Protein AF-A0AAP3YFH3-F1 (afdb_monomer_lite)

Structure (mmCIF, N/CA/C/O backbone):
data_AF-A0AAP3YFH3-F1
#
_entry.id   AF-A0AAP3YFH3-F1
#
loop_
_atom_site.group_PDB
_atom_site.id
_atom_site.type_symbol
_atom_site.label_atom_id
_atom_site.label_alt_id
_atom_site.label_comp_id
_atom_site.label_asym_id
_atom_site.label_entity_id
_atom_site.label_seq_id
_atom_site.pdbx_PDB_ins_code
_atom_site.Cartn_x
_atom_site.Cartn_y
_atom_site.Cartn_z
_atom_site.occupancy
_atom_site.B_iso_or_equiv
_atom_site.auth_seq_id
_atom_site.auth_comp_id
_atom_site.auth_asym_id
_atom_site.auth_atom_id
_atom_site.pdbx_PDB_model_num
ATOM 1 N N . MET A 1 1 ? -14.219 3.266 0.571 1.00 81.50 1 MET A N 1
ATOM 2 C CA . MET A 1 1 ? -13.455 2.072 0.169 1.00 81.50 1 MET A CA 1
ATOM 3 C C . MET A 1 1 ? -12.601 1.623 1.336 1.00 81.50 1 MET A C 1
ATOM 5 O O . MET A 1 1 ? -12.032 2.467 2.030 1.00 81.50 1 MET A O 1
ATOM 9 N N . THR A 1 2 ? -12.544 0.318 1.560 1.00 83.81 2 THR A N 1
ATOM 10 C CA . THR A 1 2 ? -11.673 -0.303 2.558 1.00 83.81 2 THR A CA 1
ATOM 11 C C . THR A 1 2 ? -10.253 -0.480 2.012 1.00 83.81 2 THR A C 1
ATOM 13 O O . THR A 1 2 ? -10.029 -0.531 0.804 1.00 83.81 2 THR A O 1
ATOM 16 N N . VAL A 1 3 ? -9.263 -0.581 2.899 1.00 79.06 3 VAL A N 1
ATOM 17 C CA . VAL A 1 3 ? -7.869 -0.866 2.508 1.00 79.06 3 VAL A CA 1
ATOM 18 C C . VAL A 1 3 ? -7.741 -2.214 1.780 1.00 79.06 3 VAL A C 1
ATOM 20 O O . VAL A 1 3 ? -6.890 -2.337 0.906 1.00 79.06 3 VAL A O 1
ATOM 23 N N . ALA A 1 4 ? -8.594 -3.197 2.088 1.00 81.88 4 ALA A N 1
ATOM 24 C CA . ALA A 1 4 ? -8.609 -4.488 1.398 1.00 81.88 4 ALA A CA 1
ATOM 25 C C . ALA A 1 4 ? -9.037 -4.343 -0.073 1.00 81.88 4 ALA A C 1
ATOM 27 O O . ALA A 1 4 ? -8.278 -4.721 -0.962 1.00 81.88 4 ALA A O 1
ATOM 28 N N . GLU A 1 5 ? -10.177 -3.690 -0.321 1.00 83.19 5 GLU A N 1
ATOM 29 C CA . GLU A 1 5 ? -10.669 -3.369 -1.673 1.00 83.19 5 GLU A CA 1
ATOM 30 C C . GLU A 1 5 ? -9.653 -2.532 -2.466 1.00 83.19 5 GLU A C 1
ATOM 32 O O . GLU A 1 5 ? -9.426 -2.759 -3.653 1.00 83.19 5 GLU A O 1
ATOM 37 N N . ALA A 1 6 ? -8.987 -1.577 -1.805 1.00 82.38 6 ALA A N 1
ATOM 38 C CA . ALA A 1 6 ? -7.941 -0.775 -2.435 1.00 82.38 6 ALA A CA 1
ATOM 39 C C . ALA A 1 6 ? -6.758 -1.634 -2.912 1.00 82.38 6 ALA A C 1
ATOM 41 O O . ALA A 1 6 ? -6.179 -1.350 -3.959 1.00 82.38 6 ALA A O 1
ATOM 42 N N . GLY A 1 7 ? -6.400 -2.682 -2.164 1.00 82.06 7 GLY A N 1
ATOM 43 C CA . GLY A 1 7 ? -5.342 -3.623 -2.539 1.00 82.06 7 GLY A CA 1
ATOM 44 C C . GLY A 1 7 ? -5.661 -4.419 -3.785 1.00 82.06 7 GLY A C 1
ATOM 45 O O . GLY A 1 7 ? -4.805 -4.545 -4.660 1.00 82.06 7 GLY A O 1
ATOM 46 N N . GLU A 1 8 ? -6.895 -4.907 -3.871 1.00 83.88 8 GLU A N 1
ATOM 47 C CA . GLU A 1 8 ? -7.397 -5.631 -5.037 1.00 83.88 8 GLU A CA 1
ATOM 48 C C . GLU A 1 8 ? -7.405 -4.724 -6.272 1.00 83.88 8 GLU A C 1
ATOM 50 O O . GLU A 1 8 ? -6.880 -5.099 -7.318 1.00 83.88 8 GLU A O 1
ATOM 55 N N . LEU A 1 9 ? -7.873 -3.479 -6.132 1.00 82.75 9 LEU A N 1
ATOM 56 C CA . LEU A 1 9 ? -7.920 -2.509 -7.231 1.00 82.75 9 LEU A CA 1
ATOM 57 C C . LEU A 1 9 ? -6.529 -2.108 -7.758 1.00 82.75 9 LEU A C 1
ATOM 59 O O . LEU A 1 9 ? -6.353 -1.812 -8.947 1.00 82.75 9 LEU A O 1
ATO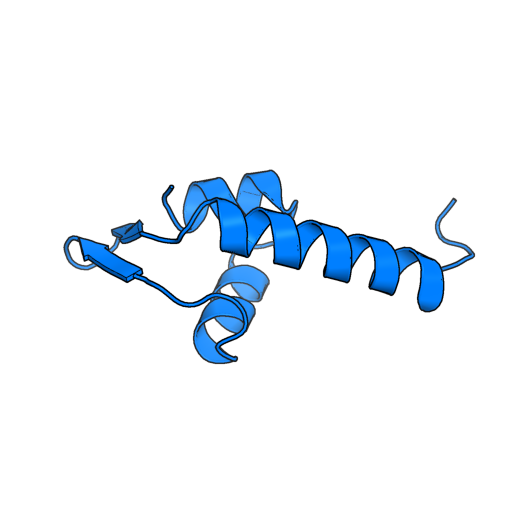M 63 N N . LEU A 1 10 ? -5.550 -2.046 -6.853 1.00 81.25 10 LEU A N 1
ATOM 64 C CA . LEU A 1 10 ? -4.151 -1.733 -7.147 1.00 81.25 10 LEU A CA 1
ATOM 65 C C . LEU A 1 10 ? -3.356 -2.973 -7.598 1.00 81.25 10 LEU A C 1
ATOM 67 O O . LEU A 1 10 ? -2.234 -2.822 -8.087 1.00 81.25 10 LEU A O 1
ATOM 71 N N . GLY A 1 11 ? -3.904 -4.182 -7.433 1.00 81.12 11 GLY A N 1
ATOM 72 C CA . GLY A 1 11 ? -3.210 -5.440 -7.709 1.00 81.12 11 GLY A CA 1
ATOM 73 C C . GLY A 1 11 ? -1.936 -5.602 -6.875 1.00 81.12 11 GLY A C 1
ATOM 74 O O . GLY A 1 11 ? -0.903 -6.030 -7.391 1.00 81.12 11 GLY A O 1
ATOM 75 N N . VAL A 1 12 ? -1.962 -5.180 -5.608 1.00 81.69 12 VAL A N 1
ATOM 76 C CA . VAL A 1 12 ? -0.800 -5.223 -4.707 1.00 81.69 12 VAL A CA 1
ATOM 77 C C . VAL A 1 12 ? -1.036 -6.175 -3.540 1.00 81.69 12 VAL A C 1
ATOM 79 O O . VAL A 1 12 ? -2.125 -6.262 -2.979 1.00 81.69 12 VAL A O 1
ATOM 82 N N . THR A 1 13 ? 0.023 -6.861 -3.120 1.00 83.12 13 THR A N 1
ATOM 83 C CA . THR A 1 13 ? -0.007 -7.758 -1.960 1.00 83.12 13 THR A CA 1
ATOM 84 C C . THR A 1 13 ? -0.344 -6.997 -0.674 1.00 83.12 13 THR A C 1
ATOM 86 O O . THR A 1 13 ? 0.042 -5.837 -0.504 1.00 83.12 13 THR A O 1
ATOM 89 N N . ARG A 1 14 ? -0.964 -7.679 0.300 1.00 79.50 14 ARG A N 1
ATOM 90 C CA . ARG A 1 14 ? -1.255 -7.135 1.644 1.00 79.50 14 ARG A CA 1
ATOM 91 C C . ARG A 1 14 ? -0.036 -6.507 2.330 1.00 79.50 14 ARG A C 1
ATOM 93 O O . ARG A 1 14 ? -0.162 -5.459 2.956 1.00 79.50 14 ARG A O 1
ATOM 100 N N . GLN A 1 15 ? 1.148 -7.104 2.171 1.00 81.75 15 GLN A N 1
ATOM 101 C CA . GLN A 1 15 ? 2.400 -6.539 2.690 1.00 81.75 15 GLN A CA 1
ATOM 102 C C . GLN A 1 15 ? 2.678 -5.154 2.102 1.00 81.75 15 GLN A C 1
ATOM 104 O O . GLN A 1 15 ? 2.927 -4.211 2.846 1.00 81.75 15 GLN A O 1
ATOM 109 N N . ARG A 1 16 ? 2.556 -5.009 0.776 1.00 82.06 16 ARG A N 1
ATOM 110 C CA . ARG A 1 16 ? 2.790 -3.746 0.071 1.00 82.06 16 ARG A CA 1
ATOM 111 C C . ARG A 1 16 ? 1.736 -2.697 0.405 1.00 82.06 16 ARG A C 1
ATOM 113 O O . ARG A 1 16 ? 2.084 -1.532 0.554 1.00 82.06 16 ARG A O 1
ATOM 120 N N . LEU A 1 17 ? 0.481 -3.101 0.594 1.00 82.56 17 LEU A N 1
ATOM 121 C CA . LEU A 1 17 ? -0.560 -2.244 1.168 1.00 82.56 17 LEU A CA 1
ATOM 122 C C . LEU A 1 17 ? -0.158 -1.701 2.540 1.00 82.56 17 LEU A C 1
ATOM 124 O O . LEU A 1 17 ? -0.238 -0.495 2.762 1.00 82.56 17 LEU A O 1
ATOM 128 N N . SER A 1 18 ? 0.319 -2.566 3.441 1.00 80.12 18 SER A N 1
ATOM 129 C CA . SER A 1 18 ? 0.807 -2.134 4.752 1.00 80.12 18 SER A CA 1
ATOM 130 C C . SER A 1 18 ? 1.964 -1.149 4.607 1.00 80.12 18 SER A C 1
ATOM 132 O O . SER A 1 18 ? 1.976 -0.128 5.284 1.00 80.12 18 SER A O 1
ATOM 134 N N . THR A 1 19 ? 2.901 -1.392 3.685 1.00 84.00 19 THR A N 1
ATOM 135 C CA . THR A 1 19 ? 3.995 -0.451 3.413 1.00 84.00 19 THR A CA 1
ATOM 136 C C . THR A 1 19 ? 3.481 0.879 2.866 1.00 84.00 19 THR A C 1
ATOM 138 O O . THR A 1 19 ? 4.006 1.924 3.227 1.00 84.00 19 THR A O 1
ATOM 141 N N . LEU A 1 20 ? 2.454 0.879 2.012 1.00 82.19 20 LEU A N 1
ATOM 142 C CA . LEU A 1 20 ? 1.843 2.095 1.465 1.00 82.19 20 LEU A CA 1
ATOM 143 C C . LEU A 1 20 ? 1.143 2.926 2.546 1.00 82.19 20 LEU A C 1
ATOM 145 O O . LEU A 1 20 ? 1.235 4.152 2.522 1.00 82.19 20 LEU A O 1
ATOM 149 N N . VAL A 1 21 ? 0.499 2.268 3.511 1.00 82.62 21 VAL A N 1
ATOM 150 C CA . VAL A 1 21 ? -0.104 2.930 4.675 1.00 82.62 21 VAL A CA 1
ATOM 151 C C . VAL A 1 21 ? 0.977 3.487 5.604 1.00 82.62 21 VAL A C 1
ATOM 153 O O . VAL A 1 21 ? 0.930 4.666 5.945 1.00 82.62 21 VAL A O 1
ATOM 156 N N . THR A 1 22 ? 1.989 2.689 5.962 1.00 81.19 22 THR A N 1
ATOM 157 C CA . THR A 1 22 ? 3.080 3.124 6.855 1.00 81.19 22 THR A CA 1
ATOM 158 C C . THR A 1 22 ? 3.956 4.208 6.224 1.00 81.19 22 THR A C 1
ATOM 160 O O . THR A 1 22 ? 4.377 5.130 6.910 1.00 81.19 22 THR A O 1
ATOM 163 N N . SER A 1 23 ? 4.196 4.151 4.910 1.00 82.19 23 SER A N 1
ATOM 164 C CA . SER A 1 23 ? 4.940 5.189 4.177 1.00 82.19 23 SER A CA 1
ATOM 165 C C . SER A 1 23 ? 4.135 6.470 3.937 1.00 82.19 23 SER A C 1
ATOM 167 O O . SER A 1 23 ? 4.658 7.416 3.356 1.00 82.19 23 SER A O 1
ATOM 169 N N . GLY A 1 24 ? 2.857 6.513 4.332 1.00 78.31 24 GLY A N 1
ATOM 170 C CA . GLY A 1 24 ? 1.990 7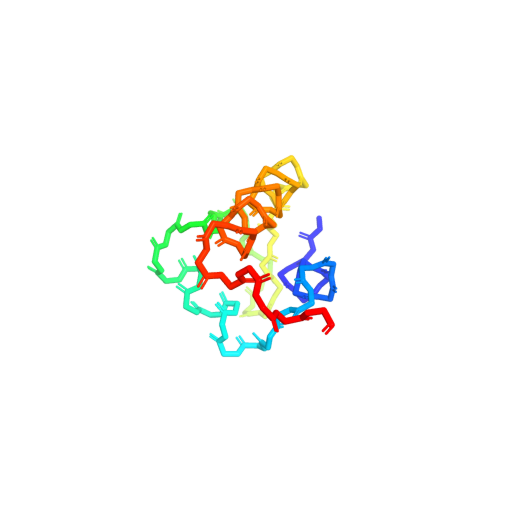.682 4.170 1.00 78.31 24 GLY A CA 1
ATOM 171 C C . GLY A 1 24 ? 1.525 7.945 2.734 1.00 78.31 24 GLY A C 1
ATOM 172 O O . GLY A 1 24 ? 0.756 8.882 2.512 1.00 78.31 24 GLY A O 1
ATOM 173 N N . LYS A 1 25 ? 1.927 7.107 1.766 1.00 78.69 25 LYS A N 1
ATOM 174 C CA . LYS A 1 25 ? 1.446 7.160 0.375 1.00 78.69 25 LYS A CA 1
ATOM 175 C C . LYS A 1 25 ? -0.027 6.791 0.253 1.00 78.69 25 LYS A C 1
ATOM 177 O O . LYS A 1 25 ? -0.694 7.234 -0.670 1.00 78.69 25 LYS A O 1
ATOM 182 N N . LEU A 1 26 ? -0.548 5.999 1.186 1.00 81.19 26 LEU A N 1
ATOM 183 C CA . LEU A 1 26 ? -1.971 5.735 1.327 1.00 81.19 26 LEU A CA 1
ATOM 184 C C . LEU A 1 26 ? -2.441 6.290 2.670 1.00 81.19 26 LEU A C 1
ATOM 186 O O . LEU A 1 26 ? -2.233 5.673 3.711 1.00 81.19 26 LEU A O 1
ATOM 190 N N . LYS A 1 27 ? -3.073 7.468 2.647 1.00 80.56 27 LYS A N 1
ATOM 191 C CA . LYS A 1 27 ? -3.570 8.11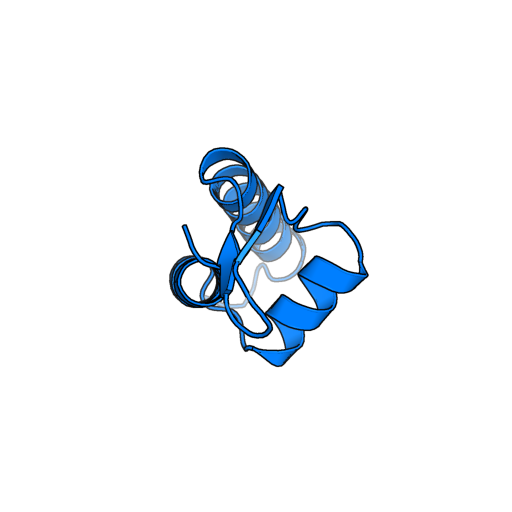8 3.861 1.00 80.56 27 LYS A CA 1
ATOM 192 C C . LYS A 1 27 ? -4.909 7.513 4.286 1.00 80.56 27 LYS A C 1
ATOM 194 O O . LYS A 1 27 ? -5.889 7.653 3.546 1.00 80.56 27 LYS A O 1
ATOM 199 N N . PRO A 1 28 ? -4.978 6.858 5.456 1.00 81.94 28 PRO A N 1
ATOM 200 C CA . PRO A 1 28 ? -6.242 6.402 6.001 1.00 81.94 28 PRO A CA 1
ATOM 201 C C . PRO A 1 28 ? -7.054 7.607 6.480 1.00 81.94 28 PRO A C 1
ATOM 203 O O . PRO A 1 28 ? -6.545 8.455 7.205 1.00 81.94 28 PRO A O 1
ATOM 206 N N . VAL A 1 29 ? -8.319 7.683 6.074 1.00 82.25 29 VAL A N 1
ATOM 207 C CA . VAL A 1 29 ? -9.231 8.759 6.495 1.00 82.25 29 VAL A CA 1
ATOM 208 C C . VAL A 1 29 ? -9.898 8.424 7.811 1.00 82.25 29 VAL A C 1
ATOM 210 O O . VAL A 1 29 ? -10.088 9.288 8.660 1.00 82.25 29 VAL A O 1
ATOM 213 N N . LYS A 1 30 ? -10.267 7.158 7.992 1.00 78.06 30 LYS A N 1
ATOM 214 C CA . LYS A 1 30 ? -10.951 6.721 9.201 1.00 78.06 30 LYS A CA 1
ATOM 215 C C . LYS A 1 30 ? -10.626 5.270 9.481 1.00 78.06 30 LYS A C 1
ATOM 217 O O . LYS A 1 30 ? -10.648 4.445 8.573 1.00 78.06 30 LYS A O 1
ATOM 222 N N . LYS A 1 31 ? -10.355 4.953 10.740 1.00 79.88 31 LYS A N 1
ATOM 223 C CA . LYS A 1 31 ? -10.332 3.572 11.218 1.00 79.88 31 LYS A CA 1
ATOM 224 C C . LYS A 1 31 ? -11.700 3.262 11.818 1.00 79.88 31 LYS A C 1
ATOM 226 O O . LYS A 1 31 ? -12.215 4.039 12.618 1.00 79.88 31 LYS A O 1
ATOM 231 N N . VAL A 1 32 ? -12.307 2.172 11.374 1.00 78.56 32 VAL A N 1
ATOM 232 C CA . VAL A 1 32 ? -13.578 1.638 11.860 1.00 78.56 32 VAL A CA 1
ATOM 233 C C . VAL A 1 32 ? -13.257 0.319 12.563 1.00 78.56 32 VAL A C 1
ATOM 235 O O . VAL A 1 32 ? -12.985 -0.700 11.927 1.00 78.56 32 VAL A O 1
ATOM 238 N N . GLY A 1 33 ? -13.215 0.368 13.896 1.00 73.44 33 GLY A N 1
ATOM 239 C CA . GLY A 1 33 ? -12.738 -0.740 14.727 1.00 73.44 33 GLY A CA 1
ATOM 240 C C . GLY A 1 33 ? -11.245 -1.038 14.534 1.00 73.44 33 GLY A C 1
ATOM 241 O O . GLY A 1 33 ? -10.470 -0.183 14.102 1.00 73.44 33 GLY A O 1
ATOM 242 N N . THR A 1 34 ? -10.840 -2.267 14.856 1.00 69.00 34 THR A N 1
ATOM 243 C CA . THR A 1 34 ? -9.432 -2.703 14.812 1.00 69.00 34 THR A CA 1
ATOM 244 C C . THR A 1 34 ? -8.961 -3.062 13.397 1.00 69.00 34 THR A C 1
ATOM 246 O O . THR A 1 34 ? -7.767 -3.013 13.116 1.00 69.00 34 THR A O 1
ATOM 249 N N . VAL A 1 35 ? -9.886 -3.417 12.495 1.00 64.00 35 VAL A N 1
ATOM 250 C CA . VAL A 1 35 ? -9.555 -4.117 11.236 1.00 64.00 35 VAL A CA 1
ATOM 251 C C . VAL A 1 35 ? -9.866 -3.289 9.987 1.00 64.00 35 VAL A C 1
ATOM 253 O O . VAL A 1 35 ? -9.127 -3.350 9.004 1.00 64.00 35 VAL A O 1
ATOM 256 N N . VAL A 1 36 ? -10.932 -2.483 9.996 1.00 70.44 36 VAL A N 1
ATOM 257 C CA . VAL A 1 36 ? -11.402 -1.806 8.782 1.00 70.44 36 VAL A CA 1
ATOM 258 C C . VAL A 1 36 ? -10.850 -0.393 8.734 1.00 70.44 36 VAL A C 1
ATOM 260 O O . VAL A 1 36 ? -11.254 0.489 9.482 1.00 70.44 36 VAL A O 1
ATOM 263 N N . THR A 1 37 ? -9.923 -0.152 7.818 1.00 77.00 37 THR A N 1
ATOM 264 C CA . THR A 1 37 ? -9.430 1.196 7.542 1.00 77.00 37 THR A CA 1
ATOM 265 C C . THR A 1 37 ? -10.058 1.701 6.248 1.00 77.00 37 THR A C 1
ATOM 267 O O . THR A 1 37 ? -10.037 1.010 5.230 1.00 77.00 37 THR A O 1
ATOM 270 N N . LEU A 1 38 ? -10.643 2.893 6.299 1.00 81.44 38 LEU A N 1
ATOM 271 C CA . LEU A 1 38 ? -11.261 3.576 5.172 1.00 81.44 38 LEU A CA 1
ATOM 272 C C . LEU A 1 38 ? -10.265 4.532 4.526 1.00 81.44 38 LEU A C 1
ATOM 274 O O . LEU A 1 38 ? -9.594 5.317 5.200 1.00 81.44 38 LEU A O 1
ATOM 278 N N . VAL A 1 39 ? -10.215 4.479 3.202 1.00 83.00 39 VAL A N 1
ATOM 279 C CA . VAL A 1 39 ? -9.355 5.299 2.347 1.00 83.00 39 VAL A CA 1
ATOM 280 C C . VAL A 1 39 ? -10.184 5.974 1.256 1.00 83.00 39 VAL A C 1
ATOM 282 O O . VAL A 1 39 ? -11.218 5.457 0.818 1.00 83.00 39 VAL A O 1
ATOM 285 N N . LEU A 1 40 ? -9.737 7.159 0.834 1.00 83.25 40 LEU A N 1
ATOM 286 C CA . LEU A 1 40 ? -10.382 7.937 -0.225 1.00 83.25 40 LEU A CA 1
ATOM 287 C C . LEU A 1 40 ? -10.177 7.275 -1.585 1.00 83.25 40 LEU A C 1
ATOM 289 O O . LEU A 1 40 ? -9.051 6.952 -1.964 1.00 83.25 40 LEU A O 1
ATOM 293 N N . LEU A 1 41 ? -11.265 7.157 -2.349 1.00 81.94 41 LEU A N 1
ATOM 294 C CA . LEU A 1 41 ? -11.234 6.599 -3.700 1.00 81.94 41 LEU A CA 1
ATOM 295 C C . LEU A 1 41 ? -10.346 7.406 -4.645 1.00 81.94 41 LEU 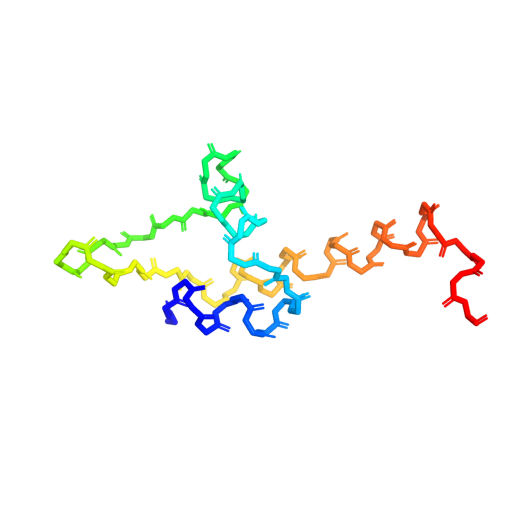A C 1
ATOM 297 O O . LEU A 1 41 ? -9.504 6.824 -5.324 1.00 81.94 41 LEU A O 1
ATOM 301 N N . GLY A 1 42 ? -10.470 8.736 -4.625 1.00 82.50 42 GLY A N 1
ATOM 302 C CA . GLY A 1 42 ? -9.638 9.608 -5.456 1.00 82.50 42 GLY A CA 1
ATOM 303 C C . GLY A 1 42 ? -8.144 9.423 -5.187 1.00 82.50 42 GLY A C 1
ATOM 304 O O . GLY A 1 42 ? -7.352 9.359 -6.119 1.00 82.50 42 GLY A O 1
ATOM 305 N N . HIS A 1 43 ? -7.758 9.226 -3.924 1.00 82.25 43 HIS A N 1
ATOM 306 C CA . HIS A 1 43 ? -6.356 9.033 -3.556 1.00 82.25 43 HIS A CA 1
ATOM 307 C C . HIS A 1 43 ? -5.784 7.717 -4.105 1.00 82.25 43 HIS A C 1
ATOM 309 O O . HIS A 1 43 ? -4.675 7.693 -4.630 1.00 82.25 43 HIS A O 1
ATOM 315 N N . VAL A 1 44 ? -6.561 6.631 -4.051 1.00 83.31 44 VAL A N 1
ATOM 316 C CA . VAL A 1 44 ? -6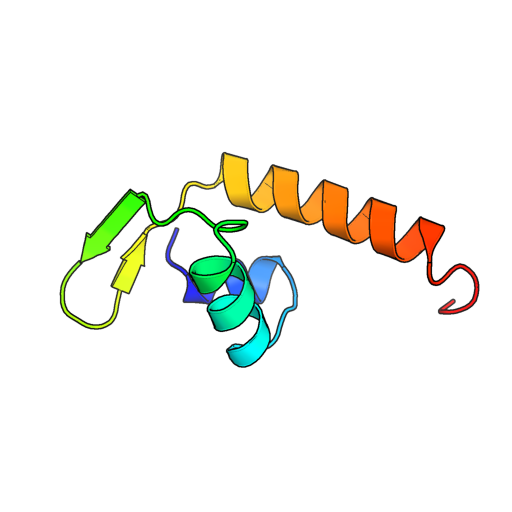.168 5.334 -4.628 1.00 83.31 44 VAL A CA 1
ATOM 317 C C . VAL A 1 44 ? -6.063 5.402 -6.149 1.00 83.31 44 VAL A C 1
ATOM 319 O O . VAL A 1 44 ? -5.131 4.840 -6.718 1.00 83.31 44 VAL A O 1
ATOM 322 N N . GLN A 1 45 ? -6.979 6.106 -6.817 1.00 83.75 45 GLN A N 1
ATOM 323 C CA . GLN A 1 45 ? -6.926 6.277 -8.270 1.00 83.75 45 GLN A CA 1
ATOM 324 C C . GLN A 1 45 ? -5.702 7.086 -8.713 1.00 83.75 45 GLN A C 1
ATOM 326 O O . GLN A 1 45 ? -5.040 6.704 -9.677 1.00 83.75 45 GLN A O 1
ATOM 331 N N . THR A 1 46 ? -5.364 8.164 -8.001 1.00 85.25 46 THR A N 1
ATOM 332 C CA . THR A 1 46 ? -4.136 8.929 -8.261 1.00 85.25 46 THR A CA 1
ATOM 333 C C . THR A 1 46 ? -2.901 8.055 -8.068 1.00 85.25 46 THR A C 1
ATOM 335 O O . THR A 1 46 ? -2.066 7.970 -8.966 1.00 85.25 46 THR A O 1
ATOM 338 N N . LEU A 1 47 ? -2.835 7.316 -6.956 1.00 83.56 47 LEU A N 1
ATOM 339 C CA . LEU A 1 47 ? -1.726 6.408 -6.668 1.00 83.56 47 LEU A CA 1
ATOM 340 C C . LEU A 1 47 ? -1.589 5.308 -7.735 1.00 83.56 47 LEU A C 1
ATOM 342 O O . LEU A 1 47 ? -0.478 4.940 -8.106 1.00 83.56 47 LEU A O 1
ATOM 346 N N . LYS A 1 48 ? -2.708 4.798 -8.264 1.00 84.75 48 LYS A N 1
ATOM 347 C CA . LYS A 1 48 ? -2.707 3.824 -9.362 1.00 84.75 48 LYS A CA 1
ATOM 348 C C . LYS A 1 48 ? -2.047 4.399 -10.616 1.00 84.75 48 LYS A C 1
ATOM 350 O O . LYS A 1 48 ? -1.159 3.757 -11.168 1.00 84.75 48 LYS A O 1
ATOM 355 N N . LYS A 1 49 ? -2.417 5.620 -11.017 1.00 84.38 49 LYS A N 1
ATOM 356 C CA . LYS A 1 49 ? -1.815 6.301 -12.177 1.00 84.38 49 LYS A CA 1
ATOM 357 C C . LYS A 1 49 ? -0.314 6.529 -11.991 1.00 84.38 49 LYS A C 1
ATOM 359 O O . LYS A 1 49 ? 0.459 6.291 -12.914 1.00 84.38 49 LYS A O 1
ATOM 364 N N . GLU A 1 50 ? 0.112 6.935 -10.796 1.00 84.44 50 GLU A N 1
ATOM 365 C CA . GLU A 1 50 ? 1.535 7.100 -10.471 1.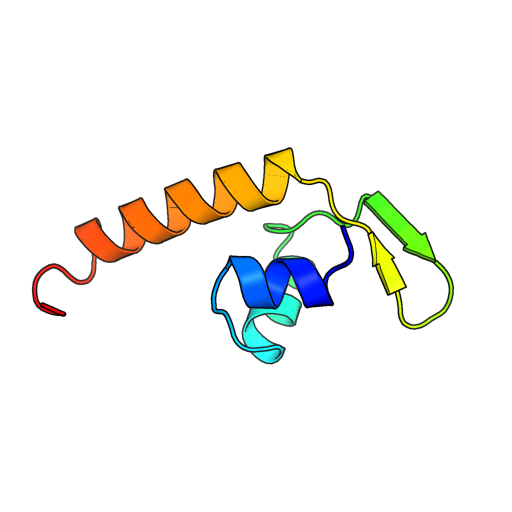00 84.44 50 GLU A CA 1
ATOM 366 C C . GLU A 1 50 ? 2.302 5.773 -10.521 1.00 84.44 50 GLU A C 1
ATOM 368 O O . GLU A 1 50 ? 3.420 5.716 -11.035 1.00 84.44 50 GLU A O 1
ATOM 373 N N . LEU A 1 51 ? 1.706 4.688 -10.016 1.00 81.62 51 LEU A N 1
ATOM 374 C CA . LEU A 1 51 ? 2.309 3.357 -10.050 1.00 81.62 51 LEU A CA 1
ATOM 375 C C . LEU A 1 51 ? 2.407 2.809 -11.476 1.00 81.62 51 LEU A C 1
ATOM 377 O O . LEU A 1 51 ? 3.428 2.218 -11.816 1.00 81.62 51 LEU A O 1
ATOM 381 N N . GLU A 1 52 ? 1.395 3.019 -12.317 1.00 81.94 52 GLU A N 1
ATOM 382 C CA . GLU A 1 52 ? 1.423 2.645 -13.737 1.00 81.94 52 GLU A CA 1
ATOM 383 C C . GLU A 1 52 ? 2.474 3.450 -14.514 1.00 81.94 52 GLU A C 1
ATOM 385 O O . GLU A 1 52 ? 3.264 2.870 -15.260 1.00 81.94 52 GLU A O 1
ATOM 390 N N . ALA A 1 53 ? 2.561 4.764 -14.287 1.00 81.38 53 ALA A N 1
ATOM 391 C CA . ALA A 1 53 ? 3.605 5.606 -14.871 1.00 81.38 53 ALA A CA 1
ATOM 392 C C . ALA A 1 53 ? 5.011 5.180 -14.408 1.00 81.38 53 ALA A C 1
ATOM 394 O O . ALA A 1 53 ? 5.942 5.104 -15.210 1.00 81.38 53 ALA A O 1
ATOM 395 N N . GLY A 1 54 ? 5.162 4.837 -13.126 1.00 76.19 54 GLY A N 1
ATOM 396 C CA . GLY A 1 54 ? 6.401 4.296 -12.574 1.00 76.19 54 GLY A CA 1
ATOM 397 C C . GLY A 1 54 ? 6.777 2.939 -13.171 1.00 76.19 54 GLY A C 1
ATOM 398 O O . GLY A 1 54 ? 7.947 2.720 -13.476 1.00 76.19 54 GLY A O 1
ATOM 399 N N . ARG A 1 55 ? 5.802 2.047 -13.397 1.00 77.25 55 ARG A N 1
ATOM 400 C CA . ARG A 1 55 ? 6.028 0.762 -14.080 1.00 77.25 55 ARG A CA 1
ATOM 401 C C . ARG A 1 55 ? 6.526 0.982 -15.505 1.00 77.25 55 ARG A C 1
ATOM 403 O O . ARG A 1 55 ? 7.571 0.445 -15.839 1.00 77.25 55 ARG A O 1
ATOM 410 N N . LYS A 1 56 ? 5.875 1.849 -16.288 1.00 71.69 56 LYS A N 1
ATOM 411 C CA . LYS A 1 56 ? 6.329 2.192 -17.650 1.00 71.69 56 LYS A CA 1
ATOM 412 C C . LYS A 1 56 ? 7.740 2.782 -17.671 1.00 71.69 56 LYS A C 1
ATOM 414 O O . LYS A 1 56 ? 8.522 2.478 -18.560 1.00 71.69 56 LYS A O 1
ATOM 419 N N . LYS A 1 57 ? 8.080 3.609 -16.677 1.00 74.94 57 LYS A N 1
ATOM 420 C CA . LYS A 1 57 ? 9.391 4.266 -16.592 1.00 74.94 57 LYS A CA 1
ATOM 421 C C . LYS A 1 57 ? 10.526 3.322 -16.178 1.00 74.94 57 LYS A C 1
ATOM 423 O O . LYS A 1 57 ? 11.630 3.459 -16.688 1.00 74.94 57 LYS A O 1
ATOM 428 N N . TYR A 1 58 ? 10.282 2.413 -15.233 1.00 74.94 58 TYR A N 1
ATOM 429 C CA . TYR A 1 58 ? 11.332 1.578 -14.629 1.00 74.94 58 TYR A CA 1
ATOM 430 C C . TYR A 1 58 ? 11.317 0.115 -15.083 1.00 74.94 58 TYR A C 1
ATOM 432 O O . TYR A 1 58 ? 12.264 -0.613 -14.798 1.00 74.94 58 TYR A O 1
ATOM 440 N N . ARG A 1 59 ? 10.261 -0.331 -15.768 1.00 65.38 59 ARG A N 1
ATOM 441 C CA . ARG A 1 59 ? 10.140 -1.678 -16.337 1.00 65.38 59 ARG A CA 1
ATOM 442 C C . ARG A 1 59 ? 9.592 -1.629 -17.768 1.00 65.38 59 ARG A C 1
ATOM 444 O O . ARG A 1 59 ? 8.479 -2.080 -18.012 1.00 65.38 59 ARG A O 1
ATOM 451 N N . PRO A 1 60 ? 10.365 -1.079 -18.717 1.00 68.31 60 PRO A N 1
ATOM 452 C CA . PRO A 1 60 ? 9.962 -1.026 -20.120 1.00 68.31 60 PRO A CA 1
ATOM 453 C C . PRO A 1 60 ? 10.012 -2.386 -20.846 1.00 68.31 60 PRO A C 1
ATOM 455 O O . PRO A 1 60 ? 9.597 -2.447 -21.991 1.00 68.31 60 PRO A O 1
ATOM 458 N N . TYR A 1 61 ? 10.510 -3.456 -20.209 1.00 68.00 61 TYR A N 1
ATOM 459 C CA . TYR A 1 61 ? 10.707 -4.782 -20.822 1.00 68.00 61 TYR A CA 1
ATOM 460 C C . TYR A 1 61 ? 9.810 -5.894 -20.233 1.00 68.00 61 TYR A C 1
ATOM 462 O O . TYR A 1 61 ? 10.098 -7.064 -20.438 1.00 68.00 61 TYR A O 1
ATOM 470 N N . ASP A 1 62 ? 8.774 -5.553 -19.458 1.00 62.22 62 ASP A N 1
ATOM 471 C CA . ASP A 1 62 ? 7.835 -6.519 -18.835 1.00 62.22 62 ASP A CA 1
ATOM 472 C C . ASP A 1 62 ? 6.612 -6.815 -19.758 1.00 62.22 62 ASP A C 1
ATOM 474 O O . ASP A 1 62 ? 5.535 -7.140 -19.254 1.00 62.22 62 ASP A O 1
ATOM 478 N N . GLU A 1 63 ? 6.752 -6.644 -21.086 1.00 57.88 63 GLU A N 1
ATOM 479 C CA . GLU A 1 63 ? 5.749 -7.024 -22.113 1.00 57.88 63 GLU A CA 1
ATOM 480 C C . GLU A 1 63 ? 5.952 -8.456 -22.626 1.00 57.88 63 GLU A C 1
ATOM 482 O O . GLU A 1 63 ? 7.115 -8.830 -22.907 1.00 57.88 63 GLU A O 1
#

Organism: Bacillus amyloliquefaciens (NCBI:txid1390)

Secondary structure (DSSP, 8-state):
-BHHHHHHHHT--HHHHHHHHHTTSS-EEEEETTTEEEE-HHHHHHHHHHHHHHHHHH-TT--

InterPro domains:
  IPR041657 Helix-turn-helix domain, group 17 [PF12728] (1-33)

Radius of gyration: 12.51 Å; chains: 1; bounding box: 25×17×37 Å

Sequence (63 aa):
MTVAEAGELLGVTRQRLSTLVTSGKLKPVKKVGTVVTLVLLGHVQTLKKELEAGRKKYRPYDE

pLDDT: mean 79.12, std 5.96, range [57.88, 85.25]

Foldseek 3Di:
DWLVVLCVVLVHDPVVSVVCPVVCLFDFPDDDPDHTTDGDPVSSVVVSVVVVVVCCVPPVPPD